Protein AF-A0AAW4BMA5-F1 (afdb_monomer_lite)

Radius of gyration: 15.65 Å; chains: 1; bounding box: 44×22×38 Å

Structure (mmCIF, N/CA/C/O backbone):
data_AF-A0AAW4BMA5-F1
#
_entry.id   AF-A0AAW4BMA5-F1
#
loop_
_atom_site.group_PDB
_atom_site.id
_atom_site.type_symbol
_atom_site.label_atom_id
_atom_site.label_alt_id
_atom_site.label_comp_id
_atom_site.label_asym_id
_atom_site.label_entity_id
_atom_site.label_seq_id
_atom_site.pdbx_PDB_ins_code
_atom_site.Cartn_x
_atom_site.Cartn_y
_atom_site.Cartn_z
_atom_site.occupancy
_atom_site.B_iso_or_equiv
_atom_site.auth_seq_id
_atom_site.auth_comp_id
_atom_site.auth_asym_id
_atom_site.auth_atom_id
_atom_site.pdbx_PDB_model_num
ATOM 1 N N . PRO A 1 1 ? 5.574 -4.082 17.338 1.00 89.00 1 PRO A N 1
ATOM 2 C CA . PRO A 1 1 ? 4.970 -3.392 16.172 1.00 89.00 1 PRO A CA 1
ATOM 3 C C . PRO A 1 1 ? 5.190 -1.876 16.243 1.00 89.00 1 PRO A C 1
ATOM 5 O O . PRO A 1 1 ? 5.175 -1.325 17.340 1.00 89.00 1 PRO A O 1
ATOM 8 N N . ILE A 1 2 ? 5.399 -1.234 15.095 1.00 96.38 2 ILE A N 1
ATOM 9 C CA . ILE A 1 2 ? 5.524 0.223 14.935 1.00 96.38 2 ILE A CA 1
ATOM 10 C C . ILE A 1 2 ? 4.413 0.729 14.010 1.00 96.38 2 ILE A C 1
ATOM 12 O O . ILE A 1 2 ? 4.028 0.017 13.084 1.00 96.38 2 ILE A O 1
ATOM 16 N N . GLU A 1 3 ? 3.877 1.924 14.260 1.00 96.88 3 GLU A N 1
ATOM 17 C CA . GLU A 1 3 ? 2.891 2.535 13.360 1.00 96.88 3 GLU A CA 1
ATOM 18 C C . GLU A 1 3 ? 3.575 3.046 12.086 1.00 96.88 3 GLU A C 1
ATOM 20 O O . GLU A 1 3 ? 4.677 3.596 12.134 1.00 96.88 3 GLU A O 1
ATOM 25 N N . ALA A 1 4 ? 2.915 2.863 10.946 1.00 95.94 4 ALA A N 1
ATOM 26 C CA . ALA A 1 4 ? 3.354 3.356 9.650 1.00 95.94 4 ALA A CA 1
ATOM 27 C C . ALA A 1 4 ? 2.225 4.121 8.953 1.00 95.94 4 ALA A C 1
ATOM 29 O O . ALA A 1 4 ? 1.048 3.960 9.269 1.00 95.94 4 ALA A O 1
ATOM 30 N N . SER A 1 5 ? 2.583 4.947 7.969 1.00 94.56 5 SER A N 1
ATOM 31 C CA . SER A 1 5 ? 1.577 5.646 7.165 1.00 94.56 5 SER A CA 1
ATOM 32 C C . SER A 1 5 ? 0.991 4.783 6.056 1.00 94.56 5 SER A C 1
ATOM 34 O O . SER A 1 5 ? -0.216 4.829 5.836 1.00 94.56 5 SER A O 1
ATOM 36 N N . CYS A 1 6 ? 1.842 3.998 5.396 1.00 95.00 6 CYS A N 1
ATOM 37 C CA . CYS A 1 6 ? 1.501 3.094 4.303 1.00 95.00 6 CYS A CA 1
ATOM 38 C C . CYS A 1 6 ? 2.426 1.873 4.370 1.00 95.00 6 CYS A C 1
ATOM 40 O O . CYS A 1 6 ? 3.568 1.997 4.821 1.00 95.00 6 CYS A O 1
ATOM 42 N N . ILE A 1 7 ? 1.954 0.718 3.902 1.00 95.06 7 ILE A N 1
ATOM 43 C CA . ILE A 1 7 ? 2.745 -0.518 3.785 1.00 95.06 7 ILE A CA 1
ATOM 44 C C . ILE A 1 7 ? 2.500 -1.175 2.430 1.00 95.06 7 ILE A C 1
ATOM 46 O O . ILE A 1 7 ? 1.425 -1.015 1.863 1.00 95.06 7 ILE A O 1
ATOM 50 N N . ILE A 1 8 ? 3.477 -1.938 1.936 1.00 93.25 8 ILE A N 1
ATOM 51 C CA . ILE A 1 8 ? 3.332 -2.683 0.680 1.00 93.25 8 ILE A CA 1
ATOM 52 C C . ILE A 1 8 ? 2.358 -3.851 0.847 1.00 93.25 8 ILE A C 1
ATOM 54 O O . ILE A 1 8 ? 2.379 -4.562 1.855 1.00 93.25 8 ILE A O 1
ATOM 58 N N . SER A 1 9 ? 1.541 -4.101 -0.175 1.00 91.75 9 SER A N 1
ATOM 59 C CA . SER A 1 9 ? 0.549 -5.183 -0.146 1.00 91.75 9 SER A CA 1
ATOM 60 C C . SER A 1 9 ? 1.166 -6.587 -0.134 1.00 91.75 9 SER A C 1
ATOM 62 O O . SER A 1 9 ? 0.556 -7.507 0.404 1.00 91.75 9 SER A O 1
ATOM 64 N N . SER A 1 10 ? 2.385 -6.764 -0.660 1.00 88.94 10 SER A N 1
ATOM 65 C CA . SER A 1 10 ? 3.060 -8.069 -0.768 1.00 88.94 10 SER A CA 1
ATOM 66 C C . SER A 1 10 ? 3.380 -8.731 0.577 1.00 88.94 10 SER A C 1
ATOM 68 O O . SER A 1 10 ? 3.542 -9.948 0.621 1.00 88.94 10 SER A O 1
ATOM 70 N N . GLY A 1 11 ? 3.426 -7.958 1.666 1.00 90.38 11 GLY A N 1
ATOM 71 C CA . GLY A 1 11 ? 3.620 -8.452 3.034 1.00 90.38 11 GLY A CA 1
ATOM 72 C C . GLY A 1 11 ? 2.487 -8.100 3.995 1.00 90.38 11 GLY A C 1
ATOM 73 O O . GLY A 1 11 ? 2.663 -8.206 5.208 1.00 90.38 11 GLY A O 1
ATOM 74 N N . MET A 1 12 ? 1.345 -7.643 3.482 1.00 93.62 12 MET A N 1
ATOM 75 C CA . MET A 1 12 ? 0.262 -7.129 4.310 1.00 93.62 12 MET A CA 1
ATOM 76 C C . MET A 1 12 ? -0.704 -8.237 4.740 1.00 93.62 12 MET A C 1
ATOM 78 O O . MET A 1 12 ? -1.190 -9.015 3.923 1.00 93.62 12 MET A O 1
ATOM 82 N N . ALA A 1 13 ? -1.056 -8.244 6.026 1.00 94.69 13 ALA A N 1
ATOM 83 C CA . ALA A 1 13 ? -2.173 -9.013 6.561 1.00 94.69 13 ALA A CA 1
ATOM 84 C C . ALA A 1 13 ? -3.238 -8.058 7.110 1.00 94.69 13 ALA A C 1
ATOM 86 O O . ALA A 1 13 ? -2.922 -7.103 7.819 1.00 94.69 13 ALA A O 1
ATOM 87 N N . VAL A 1 14 ? -4.507 -8.329 6.803 1.00 96.06 14 VAL A N 1
ATOM 88 C CA . VAL A 1 14 ? -5.642 -7.483 7.196 1.00 96.06 14 VAL A CA 1
ATOM 89 C C . VAL A 1 14 ? -6.659 -8.327 7.954 1.00 96.06 14 VAL A C 1
ATOM 91 O O . VAL A 1 14 ? -6.963 -9.456 7.568 1.00 96.06 14 VAL A O 1
ATOM 94 N N . ARG A 1 15 ? -7.207 -7.788 9.047 1.00 97.12 15 ARG A N 1
ATOM 95 C CA . ARG A 1 15 ? -8.318 -8.446 9.746 1.00 97.12 15 ARG A CA 1
ATOM 96 C C . ARG A 1 15 ? -9.560 -8.413 8.861 1.00 97.12 15 ARG A C 1
ATOM 98 O O . ARG A 1 15 ? -9.885 -7.366 8.312 1.00 97.12 15 ARG A O 1
ATOM 105 N N . LYS A 1 16 ? -10.298 -9.523 8.787 1.00 97.50 16 LYS A N 1
ATOM 106 C CA . LYS A 1 16 ? -11.501 -9.634 7.945 1.00 97.50 16 LYS A CA 1
ATOM 107 C C . LYS A 1 16 ? -12.487 -8.476 8.151 1.00 97.50 16 LYS A C 1
ATOM 109 O O . LYS A 1 16 ? -12.893 -7.854 7.186 1.00 97.50 16 LYS A O 1
ATOM 114 N N . ASN A 1 17 ? -12.796 -8.135 9.401 1.00 97.94 17 ASN A N 1
ATOM 115 C CA . ASN A 1 17 ? -13.718 -7.043 9.724 1.00 97.94 17 ASN A CA 1
ATOM 116 C C . ASN A 1 17 ? -13.235 -5.656 9.258 1.00 97.94 17 ASN A C 1
ATOM 118 O O . ASN A 1 17 ? -14.062 -4.791 8.998 1.00 97.94 17 ASN A O 1
ATOM 122 N N . ILE A 1 18 ? -11.918 -5.439 9.169 1.00 98.00 18 ILE A N 1
ATOM 123 C CA . ILE A 1 18 ? -11.335 -4.211 8.612 1.00 98.00 18 ILE A CA 1
ATOM 124 C C . ILE A 1 18 ? -11.453 -4.235 7.089 1.00 98.00 18 ILE A C 1
ATOM 126 O O . ILE A 1 18 ? -11.804 -3.228 6.494 1.00 98.00 18 ILE A O 1
ATOM 130 N N . LEU A 1 19 ? -11.209 -5.380 6.447 1.00 97.69 19 LEU A N 1
ATOM 131 C CA . LEU A 1 19 ? -11.398 -5.504 5.001 1.00 97.69 19 LEU A CA 1
ATOM 132 C C . LEU A 1 19 ? -12.866 -5.282 4.603 1.00 97.69 19 LEU A C 1
ATOM 134 O O . LEU A 1 19 ? -13.128 -4.587 3.627 1.00 97.69 19 LEU A O 1
ATOM 138 N N . ASP A 1 20 ? -13.805 -5.815 5.387 1.00 97.69 20 ASP A N 1
ATOM 139 C CA . ASP A 1 20 ? -15.245 -5.656 5.167 1.00 97.69 20 ASP A CA 1
ATOM 140 C C . ASP A 1 20 ? -15.697 -4.187 5.322 1.00 97.69 20 ASP A C 1
ATOM 142 O O . ASP A 1 20 ? -16.610 -3.754 4.624 1.00 97.69 20 ASP A O 1
ATOM 146 N N . SER A 1 21 ? -15.068 -3.410 6.217 1.00 97.75 21 SER A N 1
ATOM 147 C CA . SER A 1 21 ? -15.434 -2.006 6.469 1.00 97.75 21 SER A CA 1
ATOM 148 C C . SER A 1 21 ? -14.708 -1.006 5.570 1.00 97.75 21 SER A C 1
ATOM 150 O O . SER A 1 21 ? -15.310 -0.032 5.124 1.00 97.75 21 SER A O 1
ATOM 152 N N . VAL A 1 22 ? -13.422 -1.233 5.298 1.00 98.06 22 VAL A N 1
ATOM 153 C CA . VAL A 1 22 ? -12.610 -0.390 4.415 1.00 98.06 22 VAL A CA 1
ATOM 154 C C . VAL A 1 22 ? -12.989 -0.647 2.960 1.00 98.06 22 VAL A C 1
ATOM 156 O O . VAL A 1 22 ? -13.071 0.301 2.182 1.00 98.06 22 VAL A O 1
ATOM 159 N N . GLY A 1 23 ? -13.251 -1.905 2.600 1.00 98.00 23 GLY A N 1
ATOM 160 C CA . GLY A 1 23 ? -13.449 -2.379 1.234 1.00 98.00 23 GLY A CA 1
ATOM 161 C C . GLY A 1 23 ? -12.165 -2.937 0.618 1.00 98.00 23 GLY A C 1
ATOM 162 O O . GLY A 1 23 ? -11.066 -2.797 1.162 1.00 98.00 23 GLY A O 1
ATOM 163 N N . VAL A 1 24 ? -12.298 -3.566 -0.551 1.00 96.75 24 VAL A N 1
ATOM 164 C CA . VAL A 1 24 ? -11.158 -4.105 -1.308 1.00 96.75 24 VAL A CA 1
ATOM 165 C C . VAL A 1 24 ? -10.249 -2.991 -1.851 1.00 96.75 24 VAL A C 1
ATOM 167 O O . VAL A 1 24 ? -10.558 -1.796 -1.769 1.00 96.75 24 VAL A O 1
ATOM 170 N N . MET A 1 25 ? -9.084 -3.389 -2.357 1.00 96.62 25 MET A N 1
ATOM 171 C CA . MET A 1 25 ? -8.176 -2.501 -3.085 1.00 96.62 25 MET A CA 1
ATOM 172 C C . MET A 1 25 ? -8.801 -2.043 -4.405 1.00 96.62 25 MET A C 1
ATOM 174 O O . MET A 1 25 ? -9.535 -2.809 -5.027 1.00 96.62 25 MET A O 1
ATOM 178 N N . ASP A 1 26 ? -8.495 -0.812 -4.817 1.00 96.62 26 ASP A N 1
ATOM 179 C CA . ASP A 1 26 ? -8.933 -0.253 -6.098 1.00 96.62 26 ASP A CA 1
ATOM 180 C C . ASP A 1 26 ? -8.274 -1.009 -7.264 1.00 96.62 26 ASP A C 1
ATOM 182 O O . ASP A 1 26 ? -7.065 -0.910 -7.491 1.00 96.62 26 ASP A O 1
ATOM 186 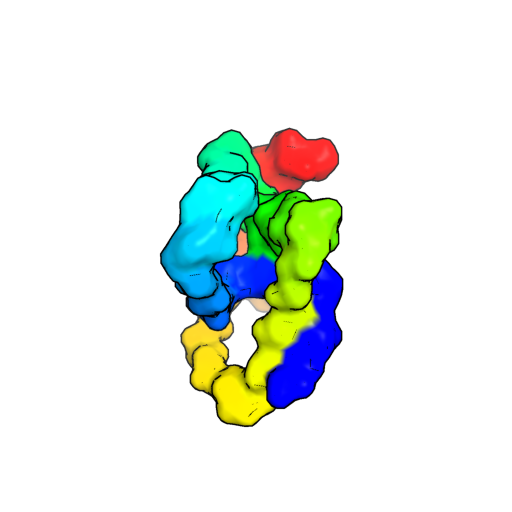N N . ASP A 1 27 ? -9.074 -1.782 -7.998 1.00 95.19 27 ASP A N 1
ATOM 187 C CA . ASP A 1 27 ? -8.625 -2.603 -9.124 1.00 95.19 27 ASP A CA 1
ATOM 188 C C . ASP A 1 27 ? -8.247 -1.773 -10.359 1.00 95.19 27 ASP A C 1
ATOM 190 O O . ASP A 1 27 ? -7.553 -2.265 -11.256 1.00 95.19 27 ASP A O 1
ATOM 194 N N . SER A 1 28 ? -8.613 -0.489 -10.381 1.00 95.25 28 SER A N 1
ATOM 195 C CA . SER A 1 28 ? -8.135 0.442 -11.386 1.00 95.25 28 SER A CA 1
ATOM 196 C C . SER A 1 28 ? -6.653 0.761 -11.183 1.00 95.25 28 SER A C 1
ATOM 198 O O . SER A 1 28 ? -5.967 1.044 -12.164 1.00 95.25 28 SER A O 1
ATOM 200 N N . LEU A 1 29 ? -6.099 0.693 -9.967 1.00 94.56 29 LEU A N 1
ATOM 201 C CA . LEU A 1 29 ? -4.693 1.002 -9.688 1.00 94.56 29 LEU A CA 1
ATOM 202 C C . LEU A 1 29 ? -3.802 -0.230 -9.887 1.00 94.56 29 LEU A C 1
ATOM 204 O O . LEU A 1 29 ? -3.596 -1.052 -8.997 1.00 94.56 29 LEU A O 1
ATOM 208 N N . PHE A 1 30 ? -3.201 -0.352 -11.074 1.00 92.25 30 PHE A N 1
ATOM 209 C CA . PHE A 1 30 ? -2.273 -1.453 -11.334 1.00 92.25 30 PHE A CA 1
ATOM 210 C C . PHE A 1 30 ? -0.912 -1.237 -10.652 1.00 92.25 30 PHE A C 1
ATOM 212 O O . PHE A 1 30 ? -0.038 -0.548 -11.185 1.00 92.25 30 PHE A O 1
ATOM 219 N N . ILE A 1 31 ? -0.720 -1.910 -9.513 1.00 91.06 31 ILE A N 1
ATOM 220 C CA . ILE A 1 31 ? 0.493 -1.970 -8.677 1.00 91.06 31 ILE A CA 1
ATOM 221 C C . ILE A 1 31 ? 0.901 -0.623 -8.057 1.00 91.06 31 ILE A C 1
ATOM 223 O O . ILE A 1 31 ? 1.089 -0.579 -6.848 1.00 91.06 31 ILE A O 1
ATOM 227 N N . ASP A 1 32 ? 1.077 0.461 -8.821 1.00 92.81 32 ASP A N 1
ATOM 228 C CA . ASP A 1 32 ? 1.398 1.756 -8.201 1.00 92.81 32 ASP A CA 1
ATOM 229 C C . ASP A 1 32 ? 0.187 2.319 -7.485 1.00 92.81 32 ASP A C 1
ATOM 231 O O . ASP A 1 32 ? -0.913 2.327 -8.040 1.00 92.81 32 ASP A O 1
ATOM 235 N N . TYR A 1 33 ? 0.440 2.863 -6.298 1.00 94.56 33 TYR A N 1
ATOM 236 C CA . TYR A 1 33 ? -0.514 3.570 -5.452 1.00 94.56 33 TYR A CA 1
ATOM 237 C C . TYR A 1 33 ? -1.663 2.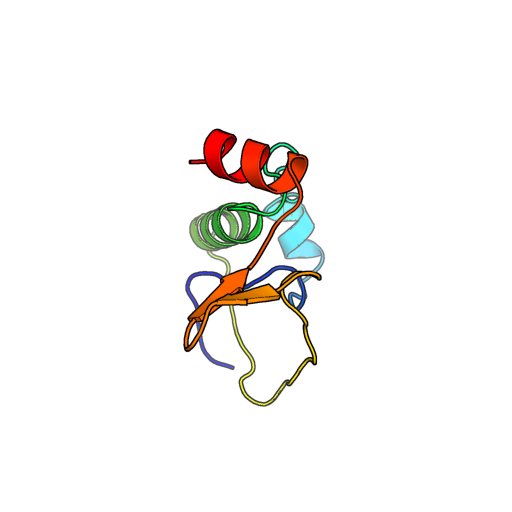732 -4.897 1.00 94.56 33 TYR A C 1
ATOM 239 O O . TYR A 1 33 ? -2.350 3.222 -4.011 1.00 94.56 33 TYR A O 1
ATOM 247 N N . VAL A 1 34 ? -1.853 1.482 -5.326 1.00 96.31 34 VAL A N 1
ATOM 248 C CA . VAL A 1 34 ? -2.921 0.613 -4.803 1.00 96.31 34 VAL A CA 1
ATOM 249 C C . VAL A 1 34 ? -2.796 0.384 -3.293 1.00 96.31 34 VAL A C 1
ATOM 251 O O . VAL A 1 34 ? -3.779 0.394 -2.559 1.00 96.31 34 VAL A O 1
ATOM 254 N N . ASP A 1 35 ? -1.568 0.226 -2.810 1.00 95.94 35 ASP A N 1
ATOM 255 C CA . ASP A 1 35 ? -1.232 0.031 -1.403 1.00 95.94 35 ASP A CA 1
ATOM 256 C C . ASP A 1 35 ? -1.320 1.337 -0.598 1.00 95.94 35 ASP A C 1
ATOM 258 O O . ASP A 1 35 ? -1.790 1.359 0.542 1.00 95.94 35 ASP A O 1
ATOM 262 N N . THR A 1 36 ? -0.904 2.436 -1.221 1.00 96.12 36 THR A N 1
ATOM 263 C CA . THR A 1 36 ? -0.930 3.789 -0.670 1.00 96.12 36 THR A CA 1
ATOM 264 C C . THR A 1 36 ? -2.363 4.271 -0.491 1.00 96.12 36 THR A C 1
ATOM 266 O O . THR A 1 36 ? -2.728 4.686 0.605 1.00 96.12 36 THR A O 1
ATOM 269 N N . GLU A 1 37 ? -3.186 4.171 -1.535 1.00 97.25 37 GLU A N 1
ATOM 270 C CA . GLU A 1 37 ? -4.613 4.494 -1.513 1.00 97.25 37 GLU A CA 1
ATOM 271 C C . GLU A 1 37 ? -5.310 3.713 -0.403 1.00 97.25 37 GLU A C 1
ATOM 273 O O . GLU A 1 37 ? -5.905 4.315 0.492 1.00 97.25 37 GLU A O 1
ATOM 278 N N . TRP A 1 38 ? -5.149 2.387 -0.397 1.00 97.94 38 TRP A N 1
ATOM 279 C CA . TRP A 1 38 ? -5.838 1.535 0.563 1.00 97.94 38 TRP A CA 1
ATOM 280 C C . TRP A 1 38 ? -5.400 1.824 2.005 1.00 97.94 38 TRP A C 1
ATOM 282 O O . TRP A 1 38 ? -6.240 1.928 2.899 1.00 97.94 38 TRP A O 1
ATOM 292 N N . SER A 1 39 ? -4.096 2.029 2.239 1.00 97.69 39 SER A N 1
ATOM 293 C CA . SER A 1 39 ? -3.568 2.394 3.562 1.00 97.69 39 SER A CA 1
ATOM 294 C C . SER A 1 39 ? -4.122 3.735 4.043 1.00 97.69 39 SER A C 1
ATOM 296 O O . SER A 1 39 ? -4.567 3.848 5.186 1.00 97.69 39 SER A O 1
ATOM 298 N N . LEU A 1 40 ? -4.137 4.753 3.178 1.00 97.50 40 LEU A N 1
ATOM 299 C CA . LEU A 1 40 ? -4.662 6.075 3.516 1.00 97.50 40 LEU A CA 1
ATOM 300 C C . LEU A 1 40 ? -6.168 6.030 3.781 1.00 97.50 40 LEU A C 1
ATOM 302 O O . LEU A 1 40 ? -6.624 6.621 4.760 1.00 97.50 40 LEU A O 1
ATOM 306 N N . ARG A 1 41 ? -6.933 5.286 2.976 1.00 98.12 41 ARG A N 1
ATOM 307 C CA . ARG A 1 41 ? -8.369 5.075 3.191 1.00 98.12 41 ARG A CA 1
ATOM 308 C C . ARG A 1 41 ? -8.643 4.339 4.503 1.00 98.12 41 ARG A C 1
ATOM 310 O O . ARG A 1 41 ? -9.498 4.773 5.274 1.00 98.12 41 ARG A O 1
ATOM 317 N N . ALA A 1 42 ? -7.888 3.286 4.816 1.00 98.12 42 ALA A N 1
ATOM 318 C CA . ALA A 1 42 ? -8.003 2.577 6.089 1.00 98.12 42 ALA A CA 1
ATOM 319 C C . ALA A 1 42 ? -7.732 3.501 7.290 1.00 98.12 42 ALA A C 1
ATOM 321 O O . ALA A 1 42 ? -8.495 3.478 8.262 1.00 98.12 42 ALA A O 1
ATOM 322 N N . ARG A 1 43 ? -6.695 4.349 7.205 1.00 97.75 43 ARG A N 1
ATOM 323 C CA . ARG A 1 43 ? -6.364 5.346 8.238 1.00 97.75 43 ARG A CA 1
ATOM 324 C C . ARG A 1 43 ? -7.417 6.438 8.368 1.00 97.75 43 ARG A C 1
ATOM 326 O O . ARG A 1 43 ? -7.756 6.807 9.487 1.00 97.75 43 ARG A O 1
ATOM 333 N N . TYR A 1 44 ? -7.961 6.922 7.253 1.00 97.69 44 TYR A N 1
ATOM 334 C CA . TYR A 1 44 ? -9.060 7.889 7.252 1.00 97.69 44 TYR A CA 1
ATOM 335 C C . TYR A 1 44 ? -10.287 7.354 8.008 1.00 97.69 44 TYR A C 1
ATOM 337 O O . TYR A 1 44 ? -10.943 8.097 8.732 1.00 97.69 44 TYR A O 1
ATOM 345 N N . LEU A 1 45 ? -10.540 6.044 7.921 1.00 97.81 45 LEU A N 1
ATOM 346 C CA . LEU A 1 45 ? -11.591 5.342 8.667 1.00 97.81 45 LEU A CA 1
ATOM 347 C C . LEU A 1 45 ? -11.202 4.987 10.119 1.00 97.81 45 LEU A C 1
ATOM 349 O O . LEU A 1 45 ? -11.932 4.259 10.789 1.00 97.81 45 LEU A O 1
ATOM 353 N N . GLY A 1 46 ? -10.065 5.480 10.618 1.00 97.25 46 GLY A N 1
ATOM 354 C CA . GLY A 1 46 ? -9.619 5.301 12.002 1.00 97.25 46 GLY A CA 1
ATOM 355 C C . GLY A 1 46 ? -8.866 3.999 12.285 1.00 97.25 46 GLY A C 1
ATOM 356 O O . GLY A 1 46 ? -8.638 3.674 13.450 1.00 97.25 46 GLY A O 1
ATOM 357 N N . ASN A 1 47 ? -8.468 3.241 11.258 1.00 97.69 47 ASN A N 1
ATOM 358 C CA . ASN A 1 47 ? -7.681 2.021 11.446 1.00 97.69 47 ASN A CA 1
ATOM 359 C C . ASN A 1 47 ? -6.180 2.329 11.529 1.00 97.69 47 ASN A C 1
ATOM 361 O O . ASN A 1 47 ? -5.668 3.223 10.855 1.00 97.69 47 ASN A O 1
ATOM 365 N N . LEU A 1 48 ? -5.460 1.539 12.326 1.00 97.19 48 LEU A N 1
ATOM 366 C CA . LEU A 1 48 ? -4.004 1.621 12.430 1.00 97.19 48 LEU A CA 1
ATOM 367 C C . LEU A 1 48 ? -3.331 0.735 11.383 1.00 97.19 48 LEU A C 1
ATOM 369 O O . LEU A 1 48 ? -3.746 -0.404 11.159 1.00 97.19 48 LEU A O 1
ATOM 373 N N . ILE A 1 49 ? -2.236 1.236 10.817 1.00 97.69 49 ILE A N 1
ATOM 374 C CA . ILE A 1 49 ? -1.325 0.465 9.972 1.00 97.69 49 ILE A CA 1
ATOM 375 C C . ILE A 1 49 ? -0.065 0.186 10.787 1.00 97.69 49 ILE A C 1
ATOM 377 O O . ILE A 1 49 ? 0.583 1.110 11.276 1.00 97.69 49 ILE A O 1
ATOM 381 N N . LEU A 1 50 ? 0.264 -1.094 10.964 1.00 97.12 50 LEU A N 1
ATOM 382 C CA . LEU A 1 50 ? 1.349 -1.540 11.835 1.00 97.12 50 LEU A CA 1
ATOM 383 C C . LEU A 1 50 ? 2.353 -2.396 11.063 1.00 97.12 50 LEU A C 1
ATOM 385 O O . LEU A 1 50 ? 1.969 -3.245 10.263 1.00 97.12 50 LEU A O 1
ATOM 389 N N . VAL A 1 51 ? 3.634 -2.213 11.369 1.00 96.50 51 VAL A N 1
ATOM 390 C CA . VAL A 1 51 ? 4.745 -3.021 10.857 1.00 96.50 51 VAL A CA 1
ATOM 391 C C . VAL A 1 51 ? 5.394 -3.774 12.012 1.00 96.50 51 VAL A C 1
ATOM 393 O O . VAL A 1 51 ? 5.641 -3.206 13.079 1.00 96.50 51 VAL A O 1
ATOM 396 N N . ASP A 1 52 ? 5.689 -5.056 11.808 1.00 95.62 52 ASP A N 1
ATOM 397 C CA . ASP A 1 52 ? 6.557 -5.818 12.704 1.00 95.62 52 ASP A CA 1
ATOM 398 C C . ASP A 1 52 ? 7.987 -5.849 12.138 1.00 95.62 52 ASP A C 1
ATOM 400 O O . ASP A 1 52 ? 8.226 -6.549 11.154 1.00 95.62 52 ASP A O 1
ATOM 404 N N . PRO A 1 53 ? 8.949 -5.111 12.726 1.00 93.12 53 PRO A N 1
ATOM 405 C CA . PRO A 1 53 ? 10.320 -5.070 12.221 1.00 93.12 53 PRO A CA 1
ATOM 406 C C . PRO A 1 53 ? 11.086 -6.386 12.420 1.00 93.12 53 PRO A C 1
ATOM 408 O O . PRO A 1 53 ? 12.178 -6.531 11.876 1.00 93.12 53 PRO A O 1
ATOM 411 N N . GLN A 1 54 ? 10.557 -7.332 13.205 1.00 95.44 54 GLN A N 1
ATOM 412 C CA . GLN A 1 54 ? 11.165 -8.654 13.376 1.00 95.44 54 GLN A CA 1
ATOM 413 C C . GLN A 1 54 ? 10.724 -9.640 12.288 1.00 95.44 54 GLN A C 1
ATOM 415 O O . GLN A 1 54 ? 11.374 -10.668 12.094 1.00 95.44 54 GLN A O 1
ATOM 420 N N . LEU A 1 55 ? 9.638 -9.341 11.568 1.00 91.69 55 LEU A N 1
ATOM 421 C CA . LEU A 1 55 ? 9.136 -10.190 10.499 1.00 91.69 55 LEU A CA 1
ATOM 422 C C . LEU A 1 55 ? 9.849 -9.855 9.188 1.00 91.69 55 LEU A C 1
ATOM 424 O O . LEU A 1 55 ? 9.744 -8.749 8.662 1.00 91.69 55 LEU A O 1
ATOM 428 N N . VAL A 1 56 ? 10.568 -10.838 8.651 1.00 90.94 56 VAL A N 1
ATOM 429 C CA . VAL A 1 56 ? 11.339 -10.692 7.414 1.00 90.94 56 VAL A CA 1
ATOM 430 C C . VAL A 1 56 ? 10.705 -11.536 6.316 1.00 90.94 56 VAL A C 1
ATOM 432 O O . VAL A 1 56 ? 10.438 -12.721 6.505 1.00 90.94 56 VAL A O 1
ATOM 435 N N . MET A 1 57 ? 10.507 -10.929 5.147 1.00 90.00 57 MET A N 1
ATOM 436 C CA . MET A 1 57 ? 10.041 -11.598 3.937 1.00 90.00 57 MET A CA 1
ATOM 437 C C . MET A 1 57 ? 11.047 -11.362 2.812 1.00 90.00 57 MET A C 1
ATOM 439 O O . MET A 1 57 ? 11.380 -10.220 2.500 1.00 90.00 57 MET A O 1
ATOM 443 N N . GLY A 1 58 ? 11.522 -12.441 2.187 1.00 88.50 58 GLY A N 1
ATOM 444 C CA . GLY A 1 58 ? 12.287 -12.338 0.948 1.00 88.50 58 GLY A CA 1
ATOM 445 C C . GLY A 1 58 ? 11.376 -11.846 -0.174 1.00 88.50 58 GLY A C 1
ATOM 446 O O . GLY A 1 58 ? 10.387 -12.501 -0.491 1.00 88.50 58 GLY A O 1
ATOM 447 N N . HIS A 1 59 ? 11.693 -10.693 -0.755 1.00 82.94 59 HIS A N 1
ATOM 448 C CA . HIS A 1 59 ? 10.904 -10.088 -1.822 1.00 82.94 59 HIS A CA 1
ATOM 449 C C . HIS A 1 59 ? 11.826 -9.517 -2.900 1.00 82.94 59 HIS A C 1
ATOM 451 O O . HIS A 1 59 ? 12.800 -8.831 -2.589 1.00 82.94 59 HIS A O 1
ATOM 457 N N . GLU A 1 60 ? 11.515 -9.793 -4.165 1.00 80.56 60 GLU A N 1
ATOM 458 C CA . GLU A 1 60 ? 12.254 -9.287 -5.320 1.00 80.56 60 GLU A CA 1
ATOM 459 C C . GLU A 1 60 ? 11.407 -8.249 -6.066 1.00 80.56 60 GLU A C 1
ATOM 461 O O . GLU A 1 60 ? 10.246 -8.494 -6.397 1.00 80.56 60 GLU A O 1
ATOM 466 N N . ILE A 1 61 ? 11.985 -7.071 -6.317 1.00 75.25 61 ILE A N 1
ATOM 467 C CA . ILE A 1 61 ? 11.306 -5.974 -7.012 1.00 75.25 61 ILE A CA 1
ATOM 468 C C . ILE A 1 61 ? 11.714 -5.986 -8.485 1.00 75.25 61 ILE A C 1
ATOM 470 O O . ILE A 1 61 ? 12.797 -5.524 -8.849 1.00 75.25 61 ILE A O 1
ATOM 474 N N . GLY A 1 62 ? 10.797 -6.450 -9.336 1.00 71.25 62 GLY A N 1
ATOM 475 C CA . GLY A 1 62 ? 11.016 -6.569 -10.778 1.00 71.25 62 GLY A CA 1
ATOM 476 C C . GLY A 1 62 ? 11.872 -7.779 -11.155 1.00 71.25 62 GLY A C 1
ATOM 477 O O . GLY A 1 62 ? 12.419 -8.456 -10.298 1.00 71.25 62 GLY A O 1
ATOM 478 N N . THR A 1 63 ? 11.955 -8.061 -12.453 1.00 65.50 63 THR A N 1
ATOM 479 C CA . THR A 1 63 ? 12.689 -9.217 -13.000 1.00 65.50 63 THR A CA 1
ATOM 480 C C . THR A 1 63 ? 13.959 -8.815 -13.740 1.00 65.50 63 THR A C 1
ATOM 482 O O . THR A 1 63 ? 14.929 -9.563 -13.751 1.00 65.50 63 THR A O 1
ATOM 485 N N . ASP A 1 64 ? 13.980 -7.615 -14.328 1.00 66.75 64 ASP A N 1
ATOM 486 C CA . ASP A 1 64 ? 15.063 -7.169 -15.198 1.00 66.75 64 ASP A CA 1
ATOM 487 C C . ASP A 1 64 ? 15.741 -5.930 -14.624 1.00 66.75 64 ASP A C 1
ATOM 489 O O . ASP A 1 64 ? 15.143 -4.864 -14.480 1.00 66.75 64 ASP A O 1
ATOM 493 N N . ASN A 1 65 ? 17.029 -6.053 -14.321 1.00 71.38 65 ASN A N 1
ATOM 494 C CA . ASN A 1 65 ? 17.872 -4.926 -13.955 1.00 71.38 65 ASN A CA 1
ATOM 495 C C . ASN A 1 65 ? 18.945 -4.754 -15.026 1.00 71.38 65 ASN A C 1
ATOM 497 O O . ASN A 1 65 ? 19.846 -5.584 -15.155 1.00 71.38 65 ASN A O 1
ATOM 501 N N . LEU A 1 66 ? 18.888 -3.650 -15.773 1.00 78.75 66 LEU A N 1
ATOM 502 C CA . LEU A 1 66 ? 19.993 -3.272 -16.647 1.00 78.75 66 LEU A CA 1
ATOM 503 C C . LEU A 1 66 ? 21.134 -2.742 -15.781 1.00 78.75 66 LEU A C 1
ATO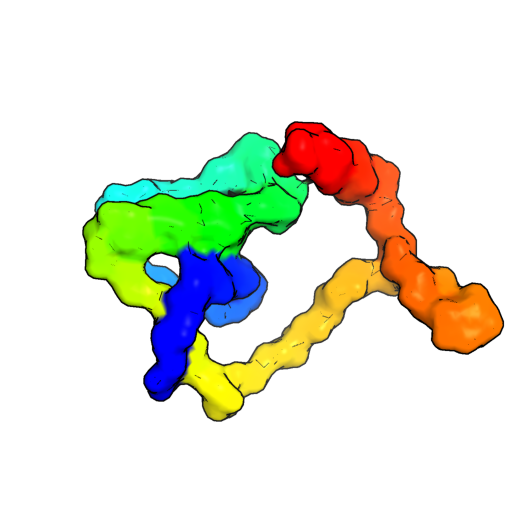M 505 O O . LEU A 1 66 ? 20.993 -1.745 -15.068 1.00 78.75 66 LEU A O 1
ATOM 509 N N . LYS A 1 67 ? 22.285 -3.411 -15.848 1.00 79.31 67 LYS A N 1
ATOM 510 C CA . LYS A 1 67 ? 23.517 -2.945 -15.214 1.00 79.31 67 LYS A CA 1
ATOM 511 C C . LYS A 1 67 ? 24.236 -1.995 -16.171 1.00 79.31 67 LYS A C 1
ATOM 513 O O . LYS A 1 67 ? 24.915 -2.439 -17.092 1.00 79.31 67 LYS A O 1
ATOM 518 N N . LEU A 1 68 ? 24.093 -0.691 -15.949 1.00 81.75 68 LEU A N 1
ATOM 519 C CA . LEU A 1 68 ? 24.770 0.350 -16.723 1.00 81.75 68 LEU A CA 1
ATOM 520 C C . LEU A 1 68 ? 25.905 0.955 -15.887 1.00 81.75 68 LEU A C 1
ATOM 522 O O . LEU A 1 68 ? 25.689 1.838 -15.058 1.00 81.75 68 LEU A O 1
ATOM 526 N N . PHE A 1 69 ? 27.133 0.470 -16.094 1.00 85.00 69 PHE A N 1
ATOM 527 C CA . PHE A 1 69 ? 28.308 0.821 -15.285 1.00 85.00 69 PHE A CA 1
ATOM 528 C C . PHE A 1 69 ? 28.051 0.604 -13.777 1.00 85.00 69 PHE A C 1
ATOM 530 O O . PHE A 1 69 ? 27.878 -0.536 -13.341 1.00 85.00 69 PHE A O 1
ATOM 537 N N . LYS A 1 70 ? 28.002 1.680 -12.981 1.00 87.00 70 LYS A N 1
ATOM 538 C CA . LYS A 1 70 ? 27.702 1.652 -11.539 1.00 87.00 70 LYS A CA 1
ATOM 539 C C . LYS A 1 70 ? 26.205 1.709 -11.209 1.00 87.00 70 LYS A C 1
ATOM 541 O O . LYS A 1 70 ? 25.842 1.607 -10.042 1.00 87.00 70 LYS A O 1
ATOM 546 N N . TRP A 1 71 ? 25.344 1.881 -12.211 1.00 79.25 71 TRP A N 1
ATOM 547 C CA . TRP A 1 71 ? 23.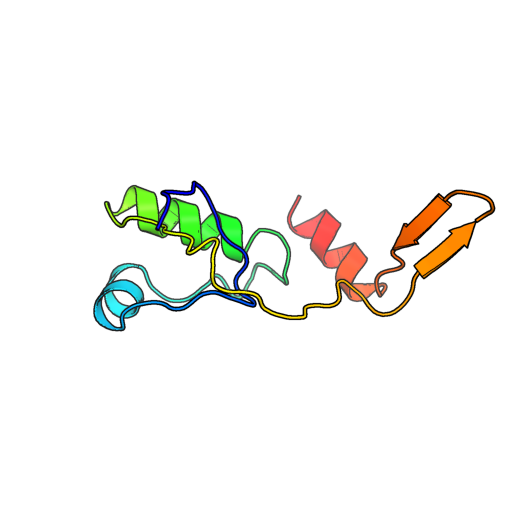902 2.035 -12.043 1.00 79.25 71 TRP A CA 1
ATOM 548 C C . TRP A 1 71 ? 23.177 0.713 -12.288 1.00 79.25 71 TRP A C 1
ATOM 550 O O . TRP A 1 71 ? 23.485 -0.016 -13.232 1.00 79.25 71 TRP A O 1
ATOM 560 N N . ARG A 1 72 ? 22.184 0.419 -11.448 1.00 77.81 72 ARG A N 1
ATOM 561 C CA . ARG A 1 72 ? 21.192 -0.629 -11.700 1.00 77.81 72 ARG A CA 1
ATOM 562 C C . ARG A 1 72 ? 19.887 0.065 -12.040 1.00 77.81 72 ARG A C 1
ATOM 564 O O . ARG A 1 72 ? 19.331 0.760 -11.195 1.00 77.81 72 ARG A O 1
ATOM 571 N N . VAL A 1 73 ? 19.454 -0.072 -13.285 1.00 80.75 73 VAL A N 1
ATOM 572 C CA . VAL A 1 73 ? 18.207 0.519 -13.758 1.00 80.75 73 VAL A CA 1
ATOM 573 C C . VAL A 1 73 ? 17.155 -0.584 -13.791 1.00 80.75 73 VAL A C 1
ATOM 575 O O . VAL A 1 73 ? 17.306 -1.514 -14.590 1.00 80.75 73 VAL A O 1
ATOM 578 N N . PRO A 1 74 ? 16.109 -0.508 -12.952 1.00 75.06 74 PRO A N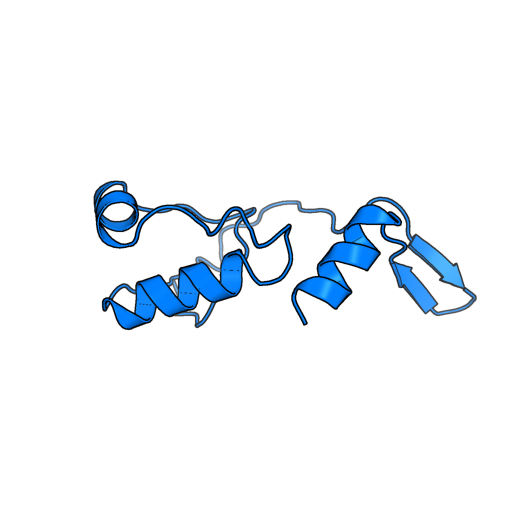 1
ATOM 579 C CA . PRO A 1 74 ? 15.013 -1.457 -13.019 1.00 75.06 74 PRO A CA 1
ATOM 580 C C . PRO A 1 74 ? 14.271 -1.257 -14.339 1.00 75.06 74 PRO A C 1
ATOM 582 O O . PRO A 1 74 ? 13.759 -0.174 -14.640 1.00 75.06 74 PRO A O 1
ATOM 585 N N . VAL A 1 75 ? 14.231 -2.307 -15.148 1.00 80.19 75 VAL A N 1
ATOM 586 C CA . VAL A 1 75 ? 13.453 -2.347 -16.377 1.00 80.19 75 VAL A CA 1
ATOM 587 C C . VAL A 1 75 ? 12.133 -3.011 -16.058 1.00 80.19 75 VAL A C 1
ATOM 589 O O . VAL A 1 75 ? 12.049 -4.185 -15.715 1.00 80.19 75 VAL A O 1
ATOM 592 N N . HIS A 1 76 ? 11.072 -2.230 -16.185 1.00 82.62 76 HIS A N 1
ATOM 593 C CA . HIS A 1 76 ? 9.722 -2.750 -16.110 1.00 82.62 76 HIS A CA 1
ATOM 594 C C . HIS A 1 76 ? 9.163 -2.993 -17.510 1.00 82.62 76 HIS A C 1
ATOM 596 O O . HIS A 1 76 ? 9.536 -2.302 -18.467 1.00 82.62 76 HIS A O 1
ATOM 602 N N . SER A 1 77 ? 8.227 -3.939 -17.610 1.00 85.56 77 SER A N 1
ATOM 603 C CA . SER A 1 77 ? 7.474 -4.204 -18.835 1.00 85.56 77 SER A CA 1
ATOM 604 C C . SER A 1 77 ? 6.798 -2.935 -19.370 1.00 85.56 77 SER A C 1
ATOM 606 O O . SER A 1 77 ? 6.499 -1.996 -18.626 1.00 85.56 77 SER A O 1
ATOM 608 N N . ALA A 1 78 ? 6.522 -2.901 -20.678 1.00 89.31 78 ALA A N 1
ATOM 609 C CA . ALA A 1 78 ? 5.825 -1.773 -21.297 1.00 89.31 78 ALA A CA 1
ATOM 610 C C . ALA A 1 78 ? 4.463 -1.497 -20.631 1.00 89.31 78 ALA A C 1
ATOM 612 O O . ALA A 1 78 ? 4.136 -0.338 -20.386 1.00 89.31 78 ALA A O 1
ATOM 613 N N . SER A 1 79 ? 3.729 -2.551 -20.254 1.00 90.00 79 SER A N 1
ATOM 614 C CA . SER A 1 79 ? 2.469 -2.437 -19.512 1.00 90.00 79 SER A CA 1
ATOM 615 C C . SER A 1 79 ? 2.665 -1.770 -18.151 1.00 90.00 79 SER A C 1
ATOM 617 O O . SER A 1 79 ? 1.986 -0.797 -17.839 1.00 90.00 79 SER A O 1
ATOM 619 N N . ARG A 1 80 ? 3.647 -2.218 -17.361 1.00 89.06 80 ARG A N 1
ATOM 620 C CA . ARG A 1 80 ? 3.954 -1.625 -16.054 1.00 89.06 80 ARG A CA 1
ATOM 621 C C . ARG A 1 80 ? 4.345 -0.149 -16.180 1.00 89.06 80 ARG A C 1
ATOM 623 O O . ARG A 1 80 ? 3.916 0.657 -15.364 1.00 89.06 80 ARG A O 1
ATOM 630 N N . ARG A 1 81 ? 5.114 0.223 -17.210 1.00 89.25 81 ARG A N 1
ATOM 631 C CA . ARG A 1 81 ? 5.465 1.630 -17.482 1.00 89.25 81 ARG A CA 1
ATOM 632 C C . ARG A 1 81 ? 4.249 2.485 -17.842 1.00 89.25 81 ARG A C 1
ATOM 634 O O . ARG A 1 81 ? 4.157 3.606 -17.359 1.00 89.25 81 ARG A O 1
ATOM 641 N N . TYR A 1 82 ? 3.329 1.963 -18.655 1.00 93.25 82 TYR A N 1
ATOM 642 C CA . TYR A 1 82 ? 2.084 2.656 -18.993 1.00 93.25 82 TYR A CA 1
ATOM 643 C C . TYR A 1 82 ? 1.261 2.970 -17.738 1.00 93.25 82 TYR A C 1
ATOM 645 O O . TYR A 1 82 ? 0.926 4.129 -17.506 1.00 93.25 82 TYR A O 1
ATOM 653 N N . TYR A 1 83 ? 1.003 1.967 -16.893 1.00 93.94 83 TYR A N 1
ATOM 654 C CA . TYR A 1 83 ? 0.208 2.163 -15.677 1.00 93.94 83 TYR A CA 1
ATOM 655 C C . TYR A 1 83 ? 0.891 3.066 -14.652 1.00 93.94 83 TYR A C 1
ATOM 657 O O . TYR A 1 83 ? 0.212 3.867 -14.027 1.00 93.94 83 TYR A O 1
ATOM 665 N N . ARG A 1 84 ? 2.226 3.032 -14.550 1.00 91.00 84 ARG A N 1
ATOM 666 C CA . ARG A 1 84 ? 2.969 4.006 -13.736 1.00 91.00 84 ARG A CA 1
ATOM 667 C C . ARG A 1 84 ? 2.608 5.441 -14.096 1.00 91.00 84 ARG A C 1
ATOM 669 O O . ARG A 1 84 ? 2.285 6.218 -13.209 1.00 91.00 84 ARG A O 1
ATOM 676 N N . ILE A 1 85 ? 2.644 5.771 -15.387 1.00 93.69 85 ILE A N 1
ATOM 677 C CA . ILE A 1 85 ? 2.332 7.120 -15.879 1.00 93.69 85 ILE A CA 1
ATOM 678 C C . ILE A 1 85 ? 0.836 7.418 -15.738 1.00 93.69 85 ILE A C 1
ATOM 680 O O . ILE A 1 85 ? 0.470 8.506 -15.322 1.00 93.69 85 ILE A O 1
ATOM 684 N N . ARG A 1 86 ? -0.036 6.455 -16.053 1.00 95.19 86 ARG A N 1
ATOM 685 C CA . ARG A 1 86 ? -1.495 6.614 -15.944 1.00 95.19 86 ARG A CA 1
ATOM 686 C C . ARG A 1 86 ? -1.9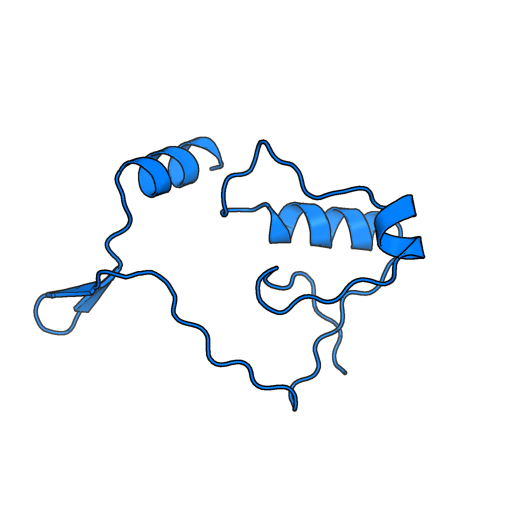76 6.813 -14.501 1.00 95.19 86 ARG A C 1
ATOM 688 O O . ARG A 1 86 ? -3.034 7.398 -14.305 1.00 95.19 86 ARG A O 1
ATOM 695 N N . ASN A 1 87 ? -1.263 6.268 -13.517 1.00 94.31 87 ASN A N 1
ATOM 696 C CA . ASN A 1 87 ? -1.585 6.425 -12.096 1.00 94.31 87 ASN A CA 1
ATOM 697 C C . ASN A 1 87 ? -0.921 7.670 -11.472 1.00 94.31 87 ASN A C 1
ATOM 699 O O . ASN A 1 87 ? -1.147 7.910 -10.289 1.00 94.31 87 ASN A O 1
ATOM 703 N N . SER A 1 88 ? -0.068 8.389 -12.219 1.00 85.00 88 SER A N 1
ATOM 704 C CA . SER A 1 88 ? 0.649 9.590 -11.752 1.00 85.00 88 SER A CA 1
ATOM 705 C C . SER A 1 88 ? -0.231 10.835 -11.739 1.00 85.00 88 SER A C 1
ATOM 707 O O . SER A 1 88 ? -1.118 10.935 -12.616 1.00 85.00 88 SER A O 1
#

Secondary structure (DSSP, 8-state):
-EE-S---GGG----HHHHHHH----TTS-SSSHHHHHHHHHHHTT---EE-TT--------SEEEEETTEEEEE--HHHHHHHHHT-

Foldseek 3Di:
DDFDQWDAPVPDDDDPVLCVVLDDFDPLQDRPCSRNVSSNSSVVVVDTDDDDPVDDDDDDDADDWDDDPPDTDHDDDPVVVVSVVVVD

Sequence (88 aa):
PIEASCIISSGMAVRKNILDSVGVMDDSLFIDYVDTEWSLRARYLGNLILVDPQLVMGHEIGTDNLKLFKWRVPVHSASRRYYRIRNS

InterPro domains:
  IPR029044 Nucleotide-diphospho-sugar transferases [G3DSA:3.90.550.10] (1-67)
  IPR029044 Nucleotide-diphospho-sugar transferases [SSF53448] (2-74)

Organism: Vibrio anguillarum (NCBI:txid55601)

pLDDT: mean 91.19, std 7.82, range [65.5, 98.12]